Protein AF-A0A529VWP0-F1 (afdb_monomer_lite)

Radius of gyration: 15.22 Å; chains: 1; bounding box: 39×29×40 Å

Sequence (152 aa):
NIESTYGVPPGVLLAIWGMETGFGASMGNQNTVSAIVTLAYDCRRPDYFRPHAIAALKLVDSGALSASSVGAMHGEIGHTQFLPGNVMKFGVGSRNLRDRNTALASTANYLKAHGWHAGASYEANMGAIAGWNSASVYQQAIARIGEAIDAD

Structure (mmCIF, N/CA/C/O backbone):
data_AF-A0A529VWP0-F1
#
_entry.id   AF-A0A529VWP0-F1
#
loop_
_atom_site.group_PDB
_atom_site.id
_atom_site.type_symbol
_atom_site.label_atom_id
_atom_site.label_alt_id
_atom_site.label_comp_id
_atom_site.label_asym_id
_atom_site.label_entity_id
_atom_site.label_seq_id
_atom_site.pdbx_PDB_ins_code
_atom_site.Cartn_x
_atom_site.Cartn_y
_atom_site.Cartn_z
_atom_site.occupancy
_atom_site.B_iso_or_equiv
_atom_site.auth_seq_id
_atom_site.auth_comp_id
_atom_site.auth_asym_id
_atom_site.auth_atom_id
_atom_site.pdbx_PDB_model_num
ATOM 1 N N . ASN A 1 1 ? -15.616 7.278 0.408 1.00 84.44 1 ASN A N 1
ATOM 2 C CA . ASN A 1 1 ? -16.015 6.744 1.724 1.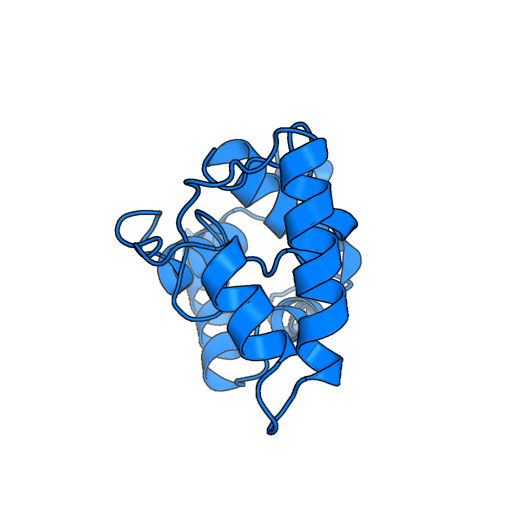00 84.44 1 ASN A CA 1
ATOM 3 C C . ASN A 1 1 ? -15.379 5.354 1.889 1.00 84.44 1 ASN A C 1
ATOM 5 O O . ASN A 1 1 ? -15.989 4.366 1.501 1.00 84.44 1 ASN A O 1
ATOM 9 N N . ILE A 1 2 ? -14.106 5.289 2.318 1.00 97.00 2 ILE A N 1
ATOM 10 C CA . ILE A 1 2 ? -13.29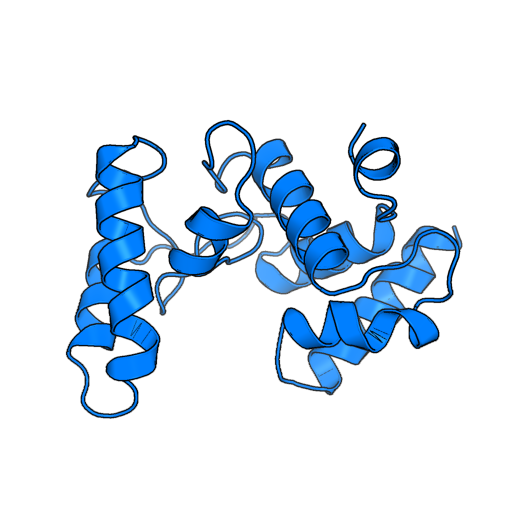5 4.045 2.344 1.00 97.00 2 ILE A CA 1
ATOM 11 C C . ILE A 1 2 ? -13.817 3.085 3.414 1.00 97.00 2 ILE A C 1
ATOM 13 O O . ILE A 1 2 ? -14.122 1.935 3.105 1.00 97.00 2 ILE A O 1
ATOM 17 N N . GLU A 1 3 ? -13.994 3.577 4.637 1.00 97.06 3 GLU A N 1
ATOM 18 C CA . GLU A 1 3 ? -14.476 2.785 5.768 1.00 97.06 3 GLU A CA 1
ATOM 19 C C . GLU A 1 3 ? -15.814 2.108 5.465 1.00 97.06 3 GLU A C 1
ATOM 21 O O . GLU A 1 3 ? -15.913 0.892 5.575 1.00 97.06 3 GLU A O 1
ATOM 26 N N . SER A 1 4 ? -16.803 2.841 4.939 1.00 96.88 4 SER A N 1
ATOM 27 C CA . SER A 1 4 ? -18.093 2.234 4.560 1.00 96.88 4 SER A CA 1
ATOM 28 C C . SER A 1 4 ? -17.979 1.099 3.529 1.00 96.88 4 SER A C 1
ATOM 30 O O . SER A 1 4 ? -18.817 0.205 3.498 1.00 96.88 4 SER A O 1
ATOM 32 N N . THR A 1 5 ? -16.950 1.118 2.676 1.00 97.50 5 THR A N 1
ATOM 33 C CA . THR A 1 5 ? -16.770 0.128 1.600 1.00 97.50 5 THR A CA 1
ATOM 34 C C . THR A 1 5 ? -16.050 -1.122 2.107 1.00 97.50 5 THR A C 1
ATOM 36 O O . THR A 1 5 ? -16.387 -2.257 1.745 1.00 97.50 5 THR A O 1
ATOM 39 N N . TYR A 1 6 ? -15.029 -0.926 2.941 1.00 98.31 6 TYR A N 1
ATOM 40 C CA . TYR A 1 6 ? -14.124 -1.998 3.348 1.00 98.31 6 TYR A CA 1
ATOM 41 C C . TYR A 1 6 ? -14.329 -2.467 4.790 1.00 98.31 6 TYR A C 1
ATOM 43 O O . TYR A 1 6 ? -13.872 -3.555 5.123 1.00 98.31 6 TYR A O 1
ATOM 51 N N . GLY A 1 7 ? -15.036 -1.699 5.618 1.00 98.12 7 GLY A N 1
ATOM 52 C CA . GLY A 1 7 ? -15.173 -1.949 7.053 1.00 98.12 7 GLY A CA 1
ATOM 53 C C . GLY A 1 7 ? -13.875 -1.726 7.834 1.00 98.12 7 GLY A C 1
ATOM 54 O O . GLY A 1 7 ? -13.738 -2.231 8.946 1.00 98.12 7 GLY A O 1
ATOM 55 N N . VAL A 1 8 ? -12.911 -1.028 7.226 1.00 98.56 8 VAL A N 1
ATOM 56 C CA . VAL A 1 8 ? -11.593 -0.735 7.795 1.00 98.56 8 VAL A CA 1
ATOM 57 C C . VAL A 1 8 ? -11.595 0.716 8.290 1.00 98.56 8 VAL A C 1
ATOM 59 O O . VAL A 1 8 ? -11.788 1.608 7.455 1.00 98.56 8 VAL A O 1
ATOM 62 N N . PRO A 1 9 ? -11.403 0.955 9.599 1.00 98.00 9 PRO A N 1
ATOM 63 C CA . PRO A 1 9 ? -11.434 2.290 10.185 1.00 98.00 9 PRO A CA 1
ATOM 64 C C . PRO A 1 9 ? -10.206 3.117 9.765 1.00 98.00 9 PRO A C 1
ATOM 66 O O . PRO A 1 9 ? -9.213 2.564 9.269 1.00 98.00 9 PRO A O 1
ATOM 69 N N . PRO A 1 10 ? -10.252 4.452 9.911 1.00 97.75 10 PRO A N 1
ATOM 70 C CA . PRO A 1 10 ? -9.157 5.322 9.497 1.00 97.75 10 PR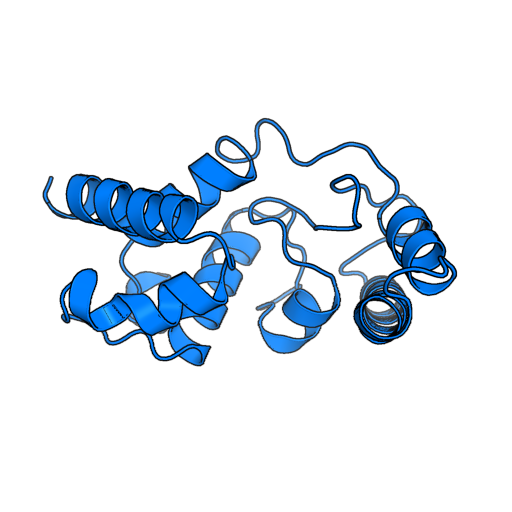O A CA 1
ATOM 71 C C . PRO A 1 10 ? -7.859 5.080 10.278 1.00 97.75 10 PRO A C 1
ATOM 73 O O . PRO A 1 10 ? -6.791 5.179 9.670 1.00 97.75 10 PRO A O 1
ATOM 76 N N . GLY A 1 11 ? -7.917 4.728 11.565 1.00 98.38 11 GLY A N 1
ATOM 77 C CA . GLY A 1 11 ? -6.752 4.576 12.437 1.00 98.38 11 GLY A CA 1
ATOM 78 C C . GLY A 1 11 ? -5.709 3.613 11.886 1.00 98.38 11 GLY A C 1
ATOM 79 O O . GLY A 1 11 ? -4.558 4.003 11.691 1.00 98.38 11 GLY A O 1
ATOM 80 N N . VAL A 1 12 ? -6.095 2.382 11.536 1.00 98.56 12 VAL A N 1
ATOM 81 C CA . VAL A 1 12 ? -5.161 1.380 10.983 1.00 98.56 12 VAL A CA 1
ATOM 82 C C . VAL A 1 12 ? -4.564 1.821 9.642 1.00 98.56 12 VAL A C 1
ATOM 84 O O . VAL A 1 12 ? -3.388 1.574 9.368 1.00 98.56 12 VAL A O 1
ATOM 87 N N . LEU A 1 13 ? -5.344 2.519 8.809 1.00 98.69 13 LEU A N 1
ATOM 88 C CA . LEU A 1 13 ? -4.872 3.036 7.523 1.00 98.69 13 LEU A CA 1
ATOM 89 C C . LEU A 1 13 ? -3.857 4.166 7.716 1.00 98.69 13 LEU A C 1
ATOM 91 O O . LEU A 1 13 ? -2.848 4.204 7.012 1.00 98.69 13 LEU A O 1
ATOM 95 N N . LEU A 1 14 ? -4.105 5.067 8.669 1.00 98.56 14 LEU A N 1
ATOM 96 C CA . LEU A 1 14 ? -3.197 6.155 9.030 1.00 98.56 14 LEU A CA 1
ATOM 97 C C . LEU A 1 14 ? -1.924 5.628 9.694 1.00 98.56 14 LEU A C 1
ATOM 99 O O . LEU A 1 14 ? -0.842 6.115 9.371 1.00 98.56 14 LEU A O 1
ATOM 103 N N . ALA A 1 15 ? -2.029 4.609 10.549 1.00 98.69 15 ALA A N 1
ATOM 104 C CA . ALA A 1 15 ? -0.885 3.948 11.166 1.00 98.69 15 ALA A CA 1
ATOM 105 C C . ALA A 1 15 ? 0.049 3.353 10.103 1.00 98.69 15 ALA A C 1
ATOM 107 O O . ALA A 1 15 ? 1.231 3.693 10.063 1.00 98.69 15 ALA A O 1
ATOM 108 N N . ILE A 1 16 ? -0.493 2.546 9.183 1.00 98.75 16 ILE A N 1
ATOM 109 C CA . ILE A 1 16 ? 0.263 1.987 8.054 1.00 98.75 16 ILE A CA 1
ATOM 110 C C . ILE A 1 16 ? 0.871 3.108 7.208 1.00 98.75 16 ILE A C 1
ATOM 112 O O . ILE A 1 16 ? 2.066 3.113 6.936 1.00 98.75 16 ILE A O 1
ATOM 116 N N . TRP A 1 17 ? 0.072 4.092 6.802 1.00 98.75 17 TRP A N 1
ATOM 117 C CA . TRP A 1 17 ? 0.544 5.149 5.911 1.00 98.75 17 TRP A CA 1
ATOM 118 C C . TRP A 1 17 ? 1.650 6.014 6.542 1.00 98.75 17 TRP A C 1
ATOM 120 O O . TRP A 1 17 ? 2.628 6.374 5.876 1.00 98.75 17 TRP A O 1
ATOM 130 N N . GLY A 1 18 ? 1.527 6.315 7.834 1.00 98.69 18 GLY A N 1
ATOM 131 C CA . GLY A 1 18 ? 2.540 7.018 8.611 1.00 98.69 18 GLY A CA 1
ATOM 132 C C . GLY A 1 18 ? 3.827 6.209 8.745 1.00 98.69 18 GLY A C 1
ATOM 133 O O . GLY A 1 18 ? 4.904 6.732 8.465 1.00 98.69 18 GLY A O 1
ATOM 134 N N . MET A 1 19 ? 3.723 4.931 9.111 1.00 98.44 19 MET A N 1
ATOM 135 C CA . MET A 1 19 ? 4.885 4.061 9.310 1.00 98.44 19 MET A CA 1
ATOM 136 C C . MET A 1 19 ? 5.611 3.702 8.010 1.00 98.44 19 MET A C 1
ATOM 138 O O . MET A 1 19 ? 6.827 3.534 8.031 1.00 98.44 19 MET A O 1
ATOM 142 N N . GLU A 1 20 ? 4.898 3.588 6.890 1.00 98.31 20 GLU A N 1
ATOM 143 C CA . GLU A 1 20 ? 5.500 3.243 5.599 1.00 98.31 20 GLU A CA 1
ATOM 144 C C . GLU A 1 20 ? 6.238 4.421 4.959 1.00 98.31 20 GLU A C 1
ATOM 146 O O . GLU A 1 20 ? 7.318 4.251 4.399 1.00 98.31 20 GLU A O 1
ATOM 151 N N . THR A 1 21 ? 5.657 5.625 4.996 1.00 98.50 21 THR A N 1
ATOM 152 C CA . THR A 1 21 ? 6.171 6.742 4.180 1.00 98.50 21 THR A CA 1
ATOM 153 C C . THR A 1 21 ? 6.147 8.103 4.861 1.00 98.50 21 THR A C 1
ATOM 155 O O . THR A 1 21 ? 6.417 9.113 4.205 1.00 98.50 21 THR A O 1
ATOM 158 N N . GLY A 1 22 ? 5.787 8.185 6.145 1.00 98.19 22 GLY A N 1
ATOM 159 C CA . GLY A 1 22 ? 5.539 9.468 6.802 1.00 98.19 22 GLY A CA 1
ATOM 160 C C . GLY A 1 22 ? 4.444 10.249 6.077 1.00 98.19 22 GLY A C 1
ATOM 161 O O . GLY A 1 22 ? 4.636 11.410 5.724 1.00 98.19 22 GLY A O 1
ATOM 162 N N . PHE A 1 23 ? 3.332 9.580 5.760 1.00 98.25 23 PHE A N 1
ATOM 163 C CA . PHE A 1 23 ? 2.208 10.156 5.013 1.00 98.25 23 PHE A CA 1
ATOM 164 C C . PHE A 1 23 ? 2.572 10.616 3.588 1.00 98.25 23 PHE A C 1
ATOM 166 O O . PHE A 1 23 ? 1.990 11.549 3.035 1.00 98.25 23 PHE A O 1
ATOM 173 N N . GLY A 1 24 ? 3.525 9.933 2.952 1.00 97.94 24 GLY A N 1
ATOM 174 C CA . GLY A 1 24 ? 4.033 10.253 1.617 1.00 97.94 24 GLY A CA 1
ATOM 175 C C . GLY A 1 24 ? 5.221 11.215 1.588 1.00 97.94 24 GLY A C 1
ATOM 176 O O . GLY A 1 24 ? 5.682 11.536 0.494 1.00 97.94 24 GLY A O 1
ATOM 177 N N . ALA A 1 25 ? 5.739 11.648 2.741 1.00 97.75 25 ALA A N 1
ATOM 178 C CA . ALA A 1 25 ? 6.944 12.476 2.817 1.00 97.75 25 ALA A CA 1
ATOM 179 C C . ALA A 1 25 ? 8.183 11.769 2.236 1.00 97.75 25 ALA A C 1
ATOM 181 O O . ALA A 1 25 ? 9.033 12.416 1.626 1.00 97.75 25 ALA A O 1
ATOM 182 N N . SER A 1 26 ? 8.271 10.443 2.378 1.00 97.19 26 SER A N 1
ATOM 183 C CA . SER A 1 26 ? 9.327 9.620 1.787 1.00 97.19 26 SER A CA 1
ATOM 184 C C . SER A 1 26 ? 8.738 8.365 1.147 1.00 97.19 26 SER A C 1
ATOM 186 O O . SER A 1 26 ? 8.345 7.434 1.837 1.00 97.19 26 SER A O 1
ATOM 188 N N . MET A 1 27 ? 8.675 8.336 -0.188 1.00 97.38 27 MET A N 1
ATOM 189 C CA . MET A 1 27 ? 8.191 7.179 -0.969 1.00 97.38 27 MET A CA 1
ATOM 190 C C . MET A 1 27 ? 9.311 6.470 -1.747 1.00 97.38 27 MET A C 1
ATOM 192 O O . MET A 1 27 ? 9.040 5.614 -2.588 1.00 97.38 27 MET A O 1
ATOM 196 N N . GLY A 1 28 ? 10.562 6.860 -1.491 1.00 96.75 28 GLY A N 1
ATOM 197 C CA . GLY A 1 28 ? 11.735 6.408 -2.228 1.00 96.75 28 GLY A CA 1
ATOM 198 C C . GLY A 1 28 ? 11.952 7.122 -3.568 1.00 96.75 28 GLY A C 1
ATOM 199 O O . GLY A 1 28 ? 11.103 7.857 -4.078 1.00 96.75 28 GLY A O 1
ATOM 200 N N . ASN A 1 29 ? 13.149 6.927 -4.115 1.00 97.31 29 ASN A N 1
ATOM 201 C CA . ASN A 1 29 ? 13.647 7.544 -5.346 1.00 97.31 29 ASN A CA 1
ATOM 202 C C . ASN A 1 29 ? 14.304 6.524 -6.296 1.00 97.31 29 ASN A C 1
ATOM 204 O O . ASN A 1 29 ? 14.914 6.913 -7.291 1.00 97.31 29 ASN A O 1
ATOM 208 N N . GLN A 1 30 ? 14.182 5.229 -6.003 1.00 98.19 30 GLN A N 1
ATOM 209 C CA . GLN A 1 30 ? 14.769 4.162 -6.801 1.00 98.19 30 GLN A CA 1
ATOM 210 C C . GLN A 1 30 ? 13.839 3.817 -7.966 1.00 98.19 30 GLN A C 1
ATOM 212 O O . GLN A 1 30 ? 12.630 3.712 -7.780 1.00 98.19 30 GLN A O 1
ATOM 217 N N . ASN A 1 31 ? 14.379 3.597 -9.167 1.00 98.44 31 ASN A N 1
ATOM 218 C CA . ASN A 1 31 ? 13.567 3.140 -10.297 1.00 98.44 31 ASN A CA 1
ATOM 219 C C . ASN A 1 31 ? 12.926 1.773 -9.981 1.00 98.44 31 ASN A C 1
ATOM 221 O O . ASN A 1 31 ? 13.641 0.788 -9.785 1.00 98.44 31 ASN A O 1
ATOM 225 N N . THR A 1 32 ? 11.590 1.717 -9.947 1.00 98.12 32 THR A N 1
ATOM 226 C CA . THR A 1 32 ? 10.828 0.556 -9.456 1.00 98.12 32 THR A CA 1
ATOM 227 C C . THR A 1 32 ? 11.060 -0.693 -10.304 1.00 98.12 32 THR A C 1
ATOM 229 O O . THR A 1 32 ? 11.302 -1.771 -9.762 1.00 98.12 32 THR A O 1
ATOM 232 N N . VAL A 1 33 ? 11.002 -0.558 -11.635 1.00 98.12 33 VAL A N 1
ATOM 233 C CA . VAL A 1 33 ? 11.164 -1.694 -12.559 1.00 98.12 33 VAL A CA 1
ATOM 234 C C . VAL A 1 33 ? 12.594 -2.229 -12.488 1.00 98.12 33 VAL A C 1
ATOM 236 O O . VAL A 1 33 ? 12.798 -3.435 -12.379 1.00 98.12 33 VAL A O 1
ATOM 239 N N . SER A 1 34 ? 13.587 -1.340 -12.476 1.00 98.19 34 SER A N 1
ATOM 240 C CA . SER A 1 34 ? 14.995 -1.724 -12.349 1.00 98.19 34 SER A CA 1
ATOM 241 C C . SER A 1 34 ? 15.281 -2.442 -11.025 1.00 98.19 34 SER A C 1
ATOM 243 O O . SER A 1 34 ? 15.891 -3.513 -11.028 1.00 98.19 34 SER A O 1
ATOM 245 N N . ALA A 1 35 ? 14.784 -1.917 -9.898 1.00 98.00 35 ALA A N 1
ATOM 246 C CA . ALA A 1 35 ? 14.969 -2.530 -8.582 1.00 98.00 35 ALA A CA 1
ATOM 247 C C . ALA A 1 35 ? 14.387 -3.947 -8.521 1.00 98.00 35 ALA A C 1
ATOM 249 O O . ALA A 1 35 ? 15.080 -4.892 -8.139 1.00 98.00 35 ALA A O 1
ATOM 250 N N . ILE A 1 36 ? 13.133 -4.120 -8.950 1.00 97.88 36 ILE A N 1
ATOM 251 C CA . ILE A 1 36 ? 12.455 -5.414 -8.843 1.00 97.88 36 ILE A CA 1
ATOM 252 C C . ILE A 1 36 ? 13.057 -6.461 -9.791 1.00 97.88 36 ILE A C 1
ATOM 254 O O . ILE A 1 36 ? 13.181 -7.625 -9.416 1.00 97.88 36 ILE A O 1
ATOM 258 N N . VAL A 1 37 ? 13.477 -6.061 -10.999 1.00 97.31 37 VAL A N 1
ATOM 259 C CA . VAL A 1 37 ? 14.143 -6.959 -11.958 1.00 97.31 37 VAL A CA 1
ATOM 260 C C . VAL A 1 37 ? 15.523 -7.362 -11.444 1.00 97.31 37 VAL A C 1
ATOM 262 O O . VAL A 1 37 ? 15.884 -8.533 -11.539 1.00 97.31 37 VAL A O 1
ATOM 265 N N . THR A 1 38 ? 16.256 -6.434 -10.821 1.00 97.81 38 THR A N 1
ATOM 266 C CA . THR A 1 38 ? 17.533 -6.739 -10.159 1.00 97.81 38 THR A CA 1
ATOM 267 C C . THR A 1 38 ? 17.344 -7.803 -9.075 1.00 97.81 38 THR A C 1
ATOM 269 O O . THR A 1 38 ? 18.077 -8.787 -9.044 1.00 97.81 38 THR A O 1
ATOM 272 N N . LEU A 1 39 ? 16.316 -7.673 -8.231 1.00 97.38 39 LEU A N 1
ATOM 273 C CA . LEU A 1 39 ? 16.022 -8.647 -7.172 1.00 97.38 39 LEU A CA 1
ATOM 274 C C . LEU A 1 39 ? 15.482 -9.985 -7.692 1.00 97.38 39 LEU A C 1
ATOM 276 O O . LEU A 1 39 ? 15.703 -11.018 -7.065 1.00 97.38 39 LEU A O 1
ATOM 280 N N . ALA A 1 40 ? 14.796 -9.990 -8.835 1.00 97.62 40 ALA A N 1
ATOM 281 C CA . ALA A 1 40 ? 14.365 -11.217 -9.505 1.00 97.62 40 ALA A CA 1
ATOM 282 C C . ALA A 1 40 ? 15.533 -11.991 -10.148 1.00 97.62 40 ALA A C 1
ATOM 284 O O . ALA A 1 40 ? 15.407 -13.196 -10.388 1.00 97.62 40 ALA A O 1
ATOM 285 N N . TYR A 1 41 ? 16.645 -11.304 -10.428 1.00 96.62 41 TYR A N 1
ATOM 286 C CA . TYR A 1 41 ? 17.892 -11.887 -10.925 1.00 96.62 41 TYR A CA 1
ATOM 287 C C . TYR A 1 41 ? 18.869 -12.277 -9.797 1.00 96.62 41 TYR A C 1
ATOM 289 O O . TYR A 1 41 ? 19.651 -13.211 -9.962 1.00 96.62 41 TYR A O 1
ATOM 297 N N . ASP A 1 42 ? 18.816 -11.596 -8.648 1.00 94.06 42 ASP A N 1
ATOM 298 C CA . ASP A 1 42 ? 19.639 -11.878 -7.463 1.00 94.06 42 ASP A CA 1
ATOM 299 C C . ASP A 1 42 ? 19.481 -13.327 -6.959 1.00 94.06 42 ASP A C 1
ATOM 301 O O . ASP A 1 42 ? 18.404 -13.919 -7.014 1.00 94.06 42 ASP A O 1
ATOM 305 N N . CYS A 1 43 ? 20.558 -13.912 -6.427 1.00 92.94 43 CYS A N 1
ATOM 306 C CA . CYS A 1 43 ? 20.597 -15.325 -6.044 1.00 92.94 43 CYS A CA 1
ATOM 307 C C . CYS A 1 43 ? 19.880 -15.665 -4.727 1.00 92.94 43 CYS A C 1
ATOM 309 O O . CYS A 1 43 ? 19.608 -16.837 -4.476 1.00 92.94 43 CYS A O 1
ATOM 311 N N . ARG A 1 44 ? 19.573 -14.683 -3.869 1.00 95.19 44 ARG A N 1
ATOM 312 C CA . ARG A 1 44 ? 19.091 -14.947 -2.502 1.00 95.19 44 ARG A CA 1
ATOM 313 C C . ARG A 1 44 ? 17.614 -15.319 -2.451 1.00 95.19 44 ARG A C 1
ATOM 315 O O . ARG A 1 44 ? 17.240 -16.203 -1.688 1.00 95.19 44 ARG A O 1
ATOM 322 N N . ARG A 1 45 ? 16.760 -14.596 -3.189 1.00 94.94 45 ARG A N 1
ATOM 323 C CA . ARG A 1 45 ? 15.288 -14.769 -3.175 1.00 94.94 45 ARG A CA 1
ATOM 324 C C . ARG A 1 45 ? 14.626 -14.551 -4.551 1.00 94.94 45 ARG A C 1
ATOM 326 O O . ARG A 1 45 ? 13.582 -13.896 -4.613 1.00 94.94 45 ARG A O 1
ATOM 333 N N . PRO A 1 46 ? 15.176 -15.076 -5.658 1.00 96.19 46 PRO A N 1
ATOM 334 C CA . PRO A 1 46 ? 14.661 -14.762 -6.990 1.00 96.19 46 PRO A CA 1
ATOM 335 C C . PRO A 1 46 ? 13.212 -15.228 -7.183 1.00 96.19 46 PRO A C 1
ATOM 337 O O . PRO A 1 46 ? 12.407 -14.509 -7.770 1.00 96.19 46 PRO A O 1
ATOM 340 N N . ASP A 1 47 ? 12.840 -16.391 -6.639 1.00 97.44 47 ASP A N 1
ATOM 341 C CA . ASP A 1 47 ? 11.485 -16.947 -6.771 1.00 97.44 47 ASP A CA 1
ATOM 342 C C . ASP A 1 47 ? 10.415 -16.069 -6.119 1.00 97.44 47 ASP A C 1
ATOM 344 O O . ASP A 1 47 ? 9.296 -15.981 -6.625 1.00 97.44 47 ASP A O 1
ATOM 348 N N . TYR A 1 48 ? 10.771 -15.367 -5.040 1.00 96.81 48 TYR A N 1
ATOM 349 C CA . TYR A 1 48 ? 9.883 -14.400 -4.407 1.00 96.81 48 TYR A CA 1
ATOM 350 C C . TYR A 1 48 ? 9.656 -13.187 -5.317 1.00 96.81 48 TYR A C 1
ATOM 352 O O . TYR A 1 48 ? 8.519 -12.766 -5.499 1.00 96.81 48 TYR A O 1
ATOM 360 N N . PHE A 1 49 ? 10.711 -12.649 -5.940 1.00 98.19 49 PHE A N 1
ATOM 361 C CA . PHE A 1 49 ? 10.638 -11.394 -6.698 1.00 98.19 49 PHE A CA 1
ATOM 362 C C . PHE A 1 49 ? 10.217 -11.539 -8.166 1.00 98.19 49 PHE A C 1
ATOM 364 O O . PHE A 1 49 ? 9.632 -10.604 -8.711 1.00 98.19 49 PHE A O 1
ATOM 371 N N . ARG A 1 50 ? 10.422 -12.691 -8.815 1.00 98.25 50 ARG A N 1
ATOM 372 C CA . ARG A 1 50 ? 9.974 -12.945 -10.202 1.00 98.25 50 ARG A CA 1
ATOM 373 C C . ARG A 1 50 ? 8.498 -12.612 -10.468 1.00 98.25 50 ARG A C 1
ATOM 375 O O . ARG A 1 50 ? 8.239 -11.896 -11.439 1.00 98.25 50 ARG A O 1
ATOM 382 N N . PRO A 1 51 ? 7.517 -13.043 -9.648 1.00 98.38 51 PRO A N 1
ATOM 383 C CA . PRO A 1 51 ? 6.125 -12.650 -9.869 1.00 98.38 51 PRO A CA 1
ATOM 384 C C . PRO A 1 51 ? 5.910 -11.135 -9.726 1.00 98.38 51 PRO A C 1
ATOM 386 O O . PRO A 1 51 ? 5.095 -10.569 -10.454 1.00 98.38 51 PRO A O 1
ATOM 389 N N . HIS A 1 52 ? 6.660 -10.456 -8.851 1.00 98.50 52 HIS A N 1
ATOM 390 C CA . HIS A 1 52 ? 6.602 -8.998 -8.725 1.00 98.50 52 HIS A CA 1
ATOM 391 C C . HIS A 1 52 ? 7.250 -8.285 -9.920 1.00 98.50 52 HIS A C 1
ATOM 393 O O . HIS A 1 52 ? 6.726 -7.266 -10.356 1.00 98.50 52 HIS A O 1
ATOM 399 N N . ALA A 1 53 ? 8.316 -8.832 -10.507 1.00 98.31 53 ALA A N 1
ATOM 400 C CA . ALA A 1 53 ? 8.908 -8.288 -11.727 1.00 98.31 53 ALA A CA 1
ATOM 401 C C . ALA A 1 53 ? 7.933 -8.359 -12.912 1.00 98.31 53 ALA A C 1
ATOM 403 O O . ALA A 1 53 ? 7.705 -7.356 -13.586 1.00 98.31 53 ALA A O 1
ATOM 404 N N . ILE A 1 54 ? 7.268 -9.503 -13.105 1.00 98.62 54 ILE A N 1
ATOM 405 C CA . ILE A 1 54 ? 6.218 -9.645 -14.127 1.00 98.62 54 ILE A CA 1
ATOM 406 C C . ILE A 1 54 ? 5.060 -8.678 -13.849 1.00 98.62 54 ILE A C 1
ATOM 408 O O . ILE A 1 54 ? 4.551 -8.034 -14.765 1.00 98.62 54 ILE A O 1
ATOM 412 N N . ALA A 1 55 ? 4.636 -8.557 -12.588 1.00 98.69 55 ALA A N 1
ATOM 413 C CA . ALA A 1 55 ? 3.584 -7.624 -12.206 1.00 98.69 55 ALA A CA 1
ATOM 414 C C . ALA A 1 55 ? 3.974 -6.162 -12.475 1.00 98.69 55 ALA A C 1
ATOM 416 O O . ALA A 1 55 ? 3.135 -5.408 -12.952 1.00 98.69 55 ALA A O 1
ATOM 417 N N . ALA A 1 56 ? 5.228 -5.764 -12.241 1.00 98.56 56 ALA A N 1
ATOM 418 C CA . ALA A 1 56 ? 5.699 -4.410 -12.526 1.00 98.56 56 ALA A CA 1
ATOM 419 C C . ALA A 1 56 ? 5.600 -4.071 -14.018 1.00 98.56 56 ALA A C 1
ATOM 421 O O . ALA A 1 56 ? 5.104 -3.002 -14.359 1.00 98.56 56 ALA A O 1
ATOM 422 N N . LEU A 1 57 ? 5.992 -4.996 -14.901 1.00 98.44 57 LEU A N 1
ATOM 423 C CA . LEU A 1 57 ? 5.853 -4.816 -16.350 1.00 98.44 57 LEU A CA 1
ATOM 424 C C . LEU A 1 57 ? 4.380 -4.681 -16.761 1.00 98.44 57 LEU A C 1
ATOM 426 O O . LEU A 1 57 ? 4.022 -3.744 -17.463 1.00 98.44 57 LEU A O 1
ATOM 430 N N . LYS A 1 58 ? 3.497 -5.533 -16.227 1.00 98.56 58 LYS A N 1
ATOM 431 C CA . LYS A 1 58 ? 2.047 -5.423 -16.471 1.00 98.56 58 LYS A CA 1
ATOM 432 C C . LYS A 1 58 ? 1.458 -4.102 -15.974 1.00 98.56 58 LYS A C 1
ATOM 434 O O . LYS A 1 58 ? 0.536 -3.569 -16.586 1.00 98.56 58 LYS A O 1
ATOM 439 N N . LEU A 1 59 ? 1.958 -3.573 -14.857 1.00 98.56 59 LEU A N 1
ATOM 440 C CA . LEU A 1 59 ? 1.530 -2.270 -14.352 1.00 98.56 59 LEU A CA 1
ATOM 441 C C . LEU A 1 59 ? 1.977 -1.136 -15.280 1.00 98.56 59 LEU A C 1
ATOM 443 O O . LEU A 1 59 ? 1.204 -0.196 -15.459 1.00 98.56 59 LEU A O 1
ATOM 447 N N . VAL A 1 60 ? 3.156 -1.246 -15.904 1.00 98.38 60 VAL A N 1
ATOM 448 C CA . VAL A 1 60 ? 3.590 -0.323 -16.965 1.00 98.38 60 VAL A CA 1
ATOM 449 C C . VAL A 1 60 ? 2.660 -0.412 -18.174 1.00 98.38 60 VAL A C 1
ATOM 451 O O . VAL A 1 60 ? 2.155 0.619 -18.610 1.00 98.38 60 VAL A O 1
ATOM 454 N N . ASP A 1 61 ? 2.347 -1.620 -18.651 1.00 98.06 61 ASP A N 1
ATOM 455 C CA . ASP A 1 61 ? 1.427 -1.818 -19.783 1.00 98.06 61 ASP A CA 1
ATOM 456 C C . ASP A 1 61 ? 0.037 -1.217 -19.514 1.00 98.06 61 ASP A C 1
ATOM 458 O O . ASP A 1 61 ? -0.592 -0.648 -20.402 1.00 98.06 61 ASP A O 1
ATOM 462 N N . SER A 1 62 ? -0.444 -1.314 -18.270 1.00 97.25 62 SER A N 1
ATOM 463 C CA . SER A 1 62 ? -1.738 -0.749 -17.859 1.00 97.25 62 SER A CA 1
ATOM 464 C C . SER A 1 62 ? -1.728 0.767 -17.613 1.00 97.25 62 SER A C 1
ATOM 466 O O . SER A 1 62 ? -2.783 1.343 -17.358 1.00 97.25 62 SER A O 1
ATOM 468 N N . GLY A 1 63 ? -0.557 1.412 -17.634 1.00 97.31 63 GLY A N 1
ATOM 469 C CA . GLY A 1 63 ? -0.389 2.836 -17.328 1.00 97.31 63 GLY A CA 1
ATOM 470 C C . GLY A 1 63 ? -0.414 3.198 -15.836 1.00 97.31 63 GLY A C 1
ATOM 471 O O . GLY A 1 63 ? -0.313 4.375 -15.496 1.00 97.31 63 GLY A O 1
ATOM 472 N N . ALA A 1 64 ? -0.522 2.218 -14.932 1.00 97.56 64 ALA A N 1
ATOM 473 C CA . ALA A 1 64 ? -0.427 2.438 -13.485 1.00 97.56 64 ALA A CA 1
ATOM 474 C C . ALA A 1 64 ? 1.006 2.785 -13.034 1.00 97.56 64 ALA A C 1
ATOM 476 O O . ALA A 1 64 ? 1.195 3.463 -12.024 1.00 97.56 64 ALA A O 1
ATOM 477 N N . LEU A 1 65 ? 2.006 2.325 -13.792 1.00 98.06 65 LEU A N 1
ATOM 478 C CA . LEU A 1 65 ? 3.406 2.733 -13.700 1.00 98.06 65 LEU A CA 1
ATOM 479 C C . LEU A 1 65 ? 3.905 3.219 -15.067 1.00 98.06 65 LEU A C 1
ATOM 481 O O . LEU A 1 65 ? 3.298 2.978 -16.104 1.00 98.06 65 LEU A O 1
ATOM 485 N N . SER A 1 66 ? 5.066 3.859 -15.059 1.00 97.69 66 SER A N 1
ATOM 486 C CA . SER A 1 66 ? 5.862 4.188 -16.242 1.00 97.69 66 SER A CA 1
ATOM 487 C C . SER A 1 66 ? 7.284 3.644 -16.088 1.00 97.69 66 SER A C 1
ATOM 489 O O . SER A 1 66 ? 7.729 3.354 -14.975 1.00 97.69 66 SER A O 1
ATOM 491 N N . ALA A 1 67 ? 8.045 3.580 -17.183 1.00 96.06 67 ALA A N 1
ATOM 492 C CA . ALA A 1 67 ? 9.460 3.189 -17.140 1.00 96.06 67 ALA A CA 1
ATOM 493 C C . ALA A 1 67 ? 10.320 4.096 -16.230 1.00 96.06 67 ALA A C 1
ATOM 495 O O . ALA A 1 67 ? 11.360 3.668 -15.734 1.00 96.06 67 ALA A O 1
ATOM 496 N N . SER A 1 68 ? 9.878 5.335 -15.987 1.00 97.56 68 SER A N 1
ATOM 497 C CA . SER A 1 68 ? 10.532 6.309 -15.106 1.00 97.56 68 SER A CA 1
ATOM 498 C C . SER A 1 68 ? 9.961 6.341 -13.685 1.00 97.56 68 SER A C 1
ATOM 500 O O . SER A 1 68 ? 10.368 7.185 -12.889 1.00 97.56 68 SER A O 1
ATOM 502 N N . SER A 1 69 ? 8.994 5.479 -13.358 1.00 97.94 69 SER A N 1
ATOM 503 C CA . SER A 1 69 ? 8.388 5.456 -12.028 1.00 97.94 69 SER A CA 1
ATOM 504 C C . SER A 1 69 ? 9.399 5.049 -10.959 1.00 97.94 69 SER A C 1
ATOM 506 O O . SER A 1 69 ? 10.231 4.160 -11.165 1.00 97.94 69 SER A O 1
ATOM 508 N N . VAL A 1 70 ? 9.305 5.719 -9.811 1.00 98.12 70 VAL A N 1
ATOM 509 C CA . VAL A 1 70 ? 10.186 5.508 -8.662 1.00 98.12 70 VAL A CA 1
ATOM 510 C C . VAL A 1 70 ? 9.413 5.039 -7.435 1.00 98.12 70 VAL A C 1
ATOM 512 O O . VAL A 1 70 ? 8.242 5.393 -7.248 1.00 98.12 70 VAL A O 1
ATOM 515 N N . GLY A 1 71 ? 10.107 4.280 -6.594 1.00 97.12 71 GLY A N 1
ATOM 516 C CA . GLY A 1 71 ? 9.636 3.729 -5.332 1.00 97.12 71 GLY A CA 1
ATOM 517 C C . GLY A 1 71 ? 10.801 3.481 -4.375 1.00 97.12 71 GLY A C 1
ATOM 518 O O . GLY A 1 71 ? 11.876 4.074 -4.526 1.00 97.12 71 GLY A O 1
ATOM 519 N N . ALA A 1 72 ? 10.600 2.606 -3.394 1.00 97.38 72 ALA A N 1
ATOM 520 C CA . ALA A 1 72 ? 11.656 2.249 -2.454 1.00 97.38 72 ALA A CA 1
ATOM 521 C C . ALA A 1 72 ? 12.607 1.177 -2.997 1.00 97.38 72 ALA A C 1
ATOM 523 O O . ALA A 1 72 ? 12.484 0.686 -4.123 1.00 97.38 72 ALA A O 1
ATOM 524 N N . MET A 1 73 ? 13.612 0.869 -2.177 1.00 95.25 73 MET A N 1
ATOM 525 C CA . MET A 1 73 ? 14.797 0.101 -2.548 1.00 95.25 73 MET A CA 1
ATOM 526 C C . MET A 1 73 ? 14.478 -1.283 -3.127 1.00 95.25 73 MET A C 1
ATOM 528 O O . MET A 1 73 ? 15.218 -1.746 -3.993 1.00 95.25 73 MET A O 1
ATOM 532 N N . HIS A 1 74 ? 13.392 -1.938 -2.697 1.00 95.38 74 HIS A N 1
ATOM 533 C CA . HIS A 1 74 ? 13.024 -3.269 -3.185 1.00 95.38 74 HIS A CA 1
ATOM 534 C C . HIS A 1 74 ? 11.846 -3.260 -4.166 1.00 95.38 74 HIS A C 1
ATOM 536 O O . HIS A 1 74 ? 11.287 -4.312 -4.478 1.00 95.38 74 HIS A O 1
ATOM 542 N N . GLY A 1 75 ? 11.509 -2.091 -4.714 1.00 96.62 75 GLY A N 1
ATOM 543 C CA . GLY A 1 75 ? 10.451 -1.935 -5.707 1.00 96.62 75 GLY A CA 1
ATOM 544 C C . GLY A 1 75 ? 9.059 -1.744 -5.108 1.00 96.62 75 GLY A C 1
ATOM 545 O O . GLY A 1 75 ? 8.074 -1.895 -5.827 1.00 96.62 75 GLY A O 1
ATOM 546 N N . GLU A 1 76 ? 8.955 -1.413 -3.824 1.00 98.25 76 GLU A N 1
ATOM 547 C CA . GLU A 1 76 ? 7.716 -0.987 -3.183 1.00 98.25 76 GLU A CA 1
ATOM 548 C C . GLU A 1 76 ? 7.214 0.347 -3.761 1.00 98.25 76 GLU A C 1
ATOM 550 O O . GLU A 1 76 ? 7.997 1.246 -4.080 1.00 98.25 76 GLU A O 1
ATOM 555 N N . ILE A 1 77 ? 5.896 0.483 -3.918 1.00 98.38 77 ILE A N 1
ATOM 556 C CA . ILE A 1 77 ? 5.279 1.556 -4.701 1.00 98.38 77 ILE A CA 1
ATOM 557 C C . ILE A 1 77 ? 4.425 2.465 -3.817 1.00 98.38 77 ILE A C 1
ATOM 559 O O . ILE A 1 77 ? 3.476 2.022 -3.168 1.00 98.38 77 ILE A O 1
ATOM 563 N N . GLY A 1 78 ? 4.688 3.769 -3.920 1.00 98.06 78 GLY A N 1
ATOM 564 C CA . GLY A 1 78 ? 3.754 4.819 -3.522 1.00 98.06 78 GLY A CA 1
ATOM 565 C C . GLY A 1 78 ? 3.537 4.942 -2.016 1.00 98.06 78 GLY A C 1
ATOM 566 O O . GLY A 1 78 ? 4.399 4.589 -1.214 1.00 98.06 78 GLY A O 1
ATOM 567 N N . HIS A 1 79 ? 2.378 5.479 -1.639 1.00 98.62 79 HIS A N 1
ATOM 568 C CA . HIS A 1 79 ? 2.090 5.899 -0.264 1.00 98.62 79 HIS A CA 1
ATOM 569 C C . HIS A 1 79 ? 2.132 4.764 0.764 1.00 98.62 79 HIS A C 1
ATOM 571 O O . HIS A 1 79 ? 2.458 5.012 1.920 1.00 98.62 79 HIS A O 1
ATOM 577 N N . THR A 1 80 ? 1.808 3.537 0.365 1.00 98.06 80 THR A N 1
ATOM 578 C CA . THR A 1 80 ? 1.722 2.389 1.277 1.00 98.06 80 THR A CA 1
ATOM 579 C C . THR A 1 80 ? 2.628 1.234 0.862 1.00 98.06 80 THR A C 1
ATOM 581 O O . THR A 1 80 ? 2.411 0.103 1.267 1.00 98.06 80 THR A O 1
ATOM 584 N N . GLN A 1 81 ? 3.653 1.510 0.050 1.00 98.44 81 GLN A N 1
ATOM 585 C CA . GLN A 1 81 ? 4.787 0.602 -0.165 1.00 98.44 81 GLN A CA 1
ATOM 586 C C . GLN A 1 81 ? 4.399 -0.826 -0.607 1.00 98.44 81 GLN A C 1
ATOM 588 O O . GLN A 1 81 ? 5.052 -1.816 -0.283 1.00 98.44 81 GLN A O 1
ATOM 593 N N . PHE A 1 82 ? 3.356 -0.961 -1.429 1.00 98.62 82 PHE A N 1
ATOM 594 C CA . PHE A 1 82 ? 3.033 -2.254 -2.028 1.00 98.62 82 PHE A CA 1
ATOM 595 C C . PHE A 1 82 ? 4.106 -2.700 -3.005 1.00 98.62 82 PHE A C 1
ATOM 597 O O . PHE A 1 82 ? 4.467 -1.971 -3.929 1.00 98.62 82 PHE A O 1
ATOM 604 N N . LEU A 1 83 ? 4.504 -3.966 -2.900 1.00 98.50 83 LEU A N 1
ATOM 605 C CA . LEU A 1 83 ? 5.174 -4.634 -4.005 1.00 98.50 83 LEU A CA 1
ATOM 606 C C . LEU A 1 83 ? 4.218 -4.772 -5.212 1.00 98.50 83 LEU A C 1
ATOM 608 O O . LEU A 1 83 ? 3.015 -4.981 -5.024 1.00 98.50 83 LEU A O 1
ATOM 612 N N . PRO A 1 84 ? 4.725 -4.775 -6.460 1.00 98.50 84 PRO A N 1
ATOM 613 C CA . PRO A 1 84 ? 3.909 -4.761 -7.683 1.00 98.50 84 PRO A CA 1
ATOM 614 C C . PRO A 1 84 ? 2.810 -5.837 -7.747 1.00 98.50 84 PRO A C 1
ATOM 616 O O . PRO A 1 84 ? 1.667 -5.570 -8.110 1.00 98.50 84 PRO A O 1
ATOM 619 N N . GLY A 1 85 ? 3.127 -7.069 -7.343 1.00 98.50 85 GLY A N 1
ATOM 620 C CA . GLY A 1 85 ? 2.152 -8.160 -7.241 1.00 98.50 85 GLY A CA 1
ATOM 621 C C . GLY A 1 85 ? 0.959 -7.865 -6.319 1.00 98.50 85 GLY A C 1
ATOM 622 O O . GLY A 1 85 ? -0.159 -8.262 -6.643 1.00 98.50 85 GLY A O 1
ATOM 623 N N . ASN A 1 86 ? 1.155 -7.128 -5.221 1.00 98.50 86 ASN A N 1
ATOM 624 C CA . ASN A 1 86 ? 0.058 -6.703 -4.345 1.00 98.50 86 ASN A CA 1
ATOM 625 C C . ASN A 1 86 ? -0.786 -5.613 -5.005 1.00 98.50 86 ASN A C 1
ATOM 627 O O . ASN A 1 86 ? -2.007 -5.646 -4.889 1.00 98.50 86 ASN A O 1
ATOM 631 N N . VAL A 1 87 ? -0.175 -4.716 -5.783 1.00 98.56 87 VAL A N 1
ATOM 632 C CA . VAL A 1 87 ? -0.919 -3.743 -6.601 1.00 98.56 87 VAL A CA 1
ATOM 633 C C . VAL A 1 87 ? -1.828 -4.456 -7.605 1.00 98.56 87 VAL A C 1
ATOM 635 O O . VAL A 1 87 ? -2.985 -4.084 -7.766 1.00 98.56 87 VAL A O 1
ATOM 638 N N . MET A 1 88 ? -1.350 -5.528 -8.241 1.00 98.38 88 MET A N 1
ATOM 639 C CA . MET A 1 88 ? -2.169 -6.311 -9.174 1.00 98.38 88 MET A CA 1
ATOM 640 C C . MET A 1 88 ? -3.353 -7.012 -8.496 1.00 98.38 88 MET A C 1
ATOM 642 O O . MET A 1 88 ? -4.414 -7.123 -9.108 1.00 98.38 88 MET A O 1
ATOM 646 N N . LYS A 1 89 ? -3.176 -7.493 -7.259 1.00 98.38 89 LYS A N 1
ATOM 647 C CA . LYS A 1 89 ? -4.202 -8.241 -6.513 1.00 98.38 89 LYS A CA 1
ATOM 648 C C . LYS A 1 89 ? -5.211 -7.342 -5.799 1.00 98.38 89 LYS A C 1
ATOM 650 O O . LYS A 1 89 ? -6.397 -7.648 -5.793 1.00 98.38 89 LYS A O 1
ATOM 655 N N . PHE A 1 90 ? -4.737 -6.259 -5.192 1.00 98.69 90 PHE A N 1
ATOM 656 C CA . PHE A 1 90 ? -5.512 -5.457 -4.242 1.00 98.69 90 PHE A CA 1
ATOM 657 C C . PHE A 1 90 ? -5.652 -3.992 -4.658 1.00 98.69 90 PHE A C 1
ATOM 659 O O . PHE A 1 90 ? -6.458 -3.274 -4.068 1.00 98.69 90 PHE A O 1
ATOM 666 N N . GLY A 1 91 ? -4.902 -3.552 -5.672 1.00 98.38 91 GLY A N 1
ATOM 667 C CA . GLY A 1 91 ? -4.992 -2.203 -6.213 1.00 98.38 91 GLY A CA 1
ATOM 668 C C . GLY A 1 91 ? -6.379 -1.917 -6.781 1.00 98.38 91 GLY A C 1
ATOM 669 O O . GLY A 1 91 ? -6.889 -2.672 -7.615 1.00 98.38 91 GLY A O 1
ATOM 670 N N . VAL A 1 92 ? -6.971 -0.807 -6.348 1.00 97.88 92 VAL A N 1
ATOM 671 C CA . VAL A 1 92 ? -8.310 -0.371 -6.769 1.00 97.88 92 VAL A CA 1
ATOM 672 C C . VAL A 1 92 ? -8.232 0.705 -7.853 1.00 97.88 92 VAL A C 1
ATOM 674 O O . VAL A 1 92 ? -7.216 1.385 -7.992 1.00 97.88 92 VAL A O 1
ATOM 677 N N . GLY A 1 93 ? -9.313 0.886 -8.618 1.00 95.81 93 GLY A N 1
ATOM 678 C CA . GLY A 1 93 ? -9.412 1.951 -9.622 1.00 95.81 93 GLY A CA 1
ATOM 679 C C . GLY A 1 93 ? -8.254 1.931 -10.627 1.00 95.81 93 GLY A C 1
ATOM 680 O O . GLY A 1 93 ? -8.010 0.916 -11.274 1.00 95.81 93 GLY A O 1
ATOM 681 N N . SER A 1 94 ? -7.530 3.051 -10.734 1.00 95.12 94 SER A N 1
ATOM 682 C CA . SER A 1 94 ? -6.383 3.208 -11.642 1.00 95.12 94 SER A CA 1
ATOM 683 C C . SER A 1 94 ? -5.130 2.440 -11.213 1.00 95.12 94 SER A C 1
ATOM 685 O O . SER A 1 94 ? -4.180 2.364 -11.986 1.00 95.12 94 SER A O 1
ATOM 687 N N . ARG A 1 95 ? -5.092 1.907 -9.981 1.00 98.12 95 ARG A N 1
ATOM 688 C CA . ARG A 1 95 ? -3.920 1.257 -9.364 1.00 98.12 95 ARG A CA 1
ATOM 689 C C . ARG A 1 95 ? -2.681 2.149 -9.222 1.00 98.12 95 ARG A C 1
ATOM 691 O O . ARG A 1 95 ? -1.616 1.660 -8.849 1.00 98.12 95 ARG A O 1
ATOM 698 N N . ASN A 1 96 ? -2.807 3.454 -9.457 1.00 97.62 96 ASN A N 1
ATOM 699 C CA . ASN A 1 96 ? -1.733 4.409 -9.221 1.00 97.62 96 ASN A CA 1
ATOM 700 C C . ASN A 1 96 ? -1.592 4.680 -7.715 1.00 97.62 96 ASN A C 1
ATOM 702 O O . ASN A 1 96 ? -2.261 5.552 -7.169 1.00 97.62 96 ASN A O 1
ATOM 706 N N . LEU A 1 97 ? -0.695 3.965 -7.033 1.00 98.25 97 LEU A N 1
ATOM 707 C CA . LEU A 1 97 ? -0.495 4.127 -5.584 1.00 98.25 97 LEU A CA 1
ATOM 708 C C . LEU A 1 97 ? 0.275 5.398 -5.187 1.00 98.25 97 LEU A C 1
ATOM 710 O O . LEU A 1 97 ? 0.521 5.623 -4.001 1.00 98.25 97 LEU A O 1
ATOM 714 N N . ARG A 1 98 ? 0.662 6.241 -6.154 1.00 97.00 98 ARG A N 1
ATOM 715 C CA . ARG A 1 98 ? 1.106 7.615 -5.874 1.00 97.00 98 ARG A CA 1
ATOM 716 C C . ARG A 1 98 ? -0.070 8.572 -5.686 1.00 97.00 98 ARG A C 1
ATOM 718 O O . ARG A 1 98 ? 0.133 9.669 -5.185 1.00 97.00 98 ARG A O 1
ATOM 725 N N . ASP A 1 99 ? -1.280 8.174 -6.079 1.00 97.88 99 ASP A N 1
ATOM 726 C CA . ASP A 1 99 ? -2.498 8.848 -5.650 1.00 97.88 99 ASP A CA 1
ATOM 727 C C . ASP A 1 99 ? -2.884 8.360 -4.249 1.00 97.88 99 ASP A C 1
ATOM 729 O O . ASP A 1 99 ? -3.075 7.163 -4.012 1.00 97.88 99 ASP A O 1
ATOM 733 N N . ARG A 1 100 ? -3.019 9.301 -3.312 1.00 97.88 100 ARG A N 1
ATOM 734 C CA . ARG A 1 100 ? -3.317 9.016 -1.904 1.00 97.88 100 ARG A CA 1
ATOM 735 C C . ARG A 1 100 ? -4.605 8.219 -1.728 1.00 97.88 100 ARG A C 1
ATOM 737 O O . ARG A 1 100 ? -4.633 7.262 -0.959 1.00 97.88 100 ARG A O 1
ATOM 744 N N . ASN A 1 101 ? -5.674 8.613 -2.416 1.00 97.81 101 ASN A N 1
ATOM 745 C CA . ASN A 1 101 ? -6.981 7.982 -2.236 1.00 97.81 101 ASN A CA 1
ATOM 746 C C . ASN A 1 101 ? -6.959 6.536 -2.739 1.00 97.81 101 ASN A C 1
ATOM 748 O O . ASN A 1 101 ? -7.451 5.634 -2.060 1.00 97.81 101 ASN A O 1
ATOM 752 N N . THR A 1 102 ? -6.337 6.314 -3.895 1.00 98.44 102 THR A N 1
ATOM 753 C CA . THR A 1 102 ? -6.128 4.989 -4.477 1.00 98.44 102 THR A CA 1
ATOM 754 C C . THR A 1 102 ? -5.275 4.120 -3.561 1.00 98.44 102 THR A C 1
ATOM 756 O O . THR A 1 102 ? -5.625 2.962 -3.334 1.00 98.44 102 THR A O 1
ATOM 759 N N . ALA A 1 103 ? -4.203 4.664 -2.982 1.00 98.62 103 ALA A N 1
ATOM 760 C CA . ALA A 1 103 ? -3.347 3.931 -2.056 1.00 98.62 103 ALA A CA 1
ATOM 761 C C . ALA A 1 103 ? -4.090 3.495 -0.790 1.00 98.62 103 ALA A C 1
ATOM 763 O O . ALA A 1 103 ? -4.116 2.306 -0.485 1.00 98.62 103 ALA A O 1
ATOM 764 N N . LEU A 1 104 ? -4.765 4.419 -0.100 1.00 98.75 104 LEU A N 1
ATOM 765 C CA . LEU A 1 104 ? -5.497 4.106 1.133 1.00 98.75 104 LEU A CA 1
ATOM 766 C C . LEU A 1 104 ? -6.652 3.128 0.889 1.00 98.75 104 LEU A C 1
ATOM 768 O O . LEU A 1 104 ? -6.862 2.208 1.676 1.00 98.75 104 LEU A O 1
ATOM 772 N N . ALA A 1 105 ? -7.369 3.271 -0.227 1.00 98.75 105 ALA A N 1
ATOM 773 C CA . ALA A 1 105 ? -8.425 2.333 -0.587 1.00 98.75 105 ALA A CA 1
ATOM 774 C C . ALA A 1 105 ? -7.870 0.944 -0.958 1.00 98.75 105 ALA A C 1
ATOM 776 O O . ALA A 1 105 ? -8.481 -0.066 -0.615 1.00 98.75 105 ALA A O 1
ATOM 777 N N . SER A 1 106 ? -6.700 0.876 -1.600 1.00 98.81 106 SER A N 1
ATOM 778 C CA . SER A 1 106 ? -6.016 -0.393 -1.898 1.00 98.81 106 SER A CA 1
ATOM 779 C C . SER A 1 106 ? -5.501 -1.077 -0.628 1.00 98.81 106 SER A C 1
ATOM 781 O O . SER A 1 106 ? -5.620 -2.294 -0.499 1.00 98.81 106 SER A O 1
ATOM 783 N N . THR A 1 107 ? -4.997 -0.307 0.339 1.00 98.88 107 THR A N 1
ATOM 784 C CA . THR A 1 107 ? -4.618 -0.796 1.674 1.00 98.88 107 THR A CA 1
ATOM 785 C C . THR A 1 107 ? -5.827 -1.345 2.432 1.00 98.88 107 THR A C 1
ATOM 787 O O . THR A 1 107 ? -5.761 -2.440 2.984 1.00 98.88 107 THR A O 1
ATOM 790 N N . ALA A 1 108 ? -6.965 -0.648 2.404 1.00 98.88 108 ALA A N 1
ATOM 791 C CA . ALA A 1 108 ? -8.198 -1.136 3.020 1.00 98.88 108 ALA A CA 1
ATOM 792 C C . ALA A 1 108 ? -8.704 -2.430 2.355 1.00 98.88 108 ALA A C 1
ATOM 794 O O . ALA A 1 108 ? -9.091 -3.377 3.040 1.00 98.88 108 ALA A O 1
ATOM 795 N N . ASN A 1 109 ? -8.642 -2.505 1.022 1.00 98.81 109 ASN A N 1
ATOM 796 C CA . ASN A 1 109 ? -8.976 -3.717 0.275 1.00 98.81 109 ASN A CA 1
ATOM 797 C C . ASN A 1 109 ? -8.057 -4.892 0.646 1.00 98.81 109 ASN A C 1
ATOM 799 O O . ASN A 1 109 ? -8.524 -6.015 0.825 1.00 98.81 109 ASN A O 1
ATOM 803 N N . TYR A 1 110 ? -6.761 -4.626 0.811 1.00 98.81 110 TYR A N 1
ATOM 804 C CA . TYR A 1 110 ? -5.795 -5.612 1.280 1.00 98.81 110 TYR A CA 1
ATOM 805 C C . TYR A 1 110 ? -6.152 -6.134 2.671 1.00 98.81 110 TYR A C 1
ATOM 807 O O . TYR A 1 110 ? -6.269 -7.345 2.833 1.00 98.81 110 TYR A O 1
ATOM 815 N N . LEU A 1 111 ? -6.386 -5.259 3.652 1.00 98.81 111 LEU A N 1
ATOM 816 C CA . LEU A 1 111 ? -6.730 -5.678 5.016 1.00 98.81 111 LEU A CA 1
ATOM 817 C C . LEU A 1 111 ? -8.018 -6.509 5.038 1.00 98.81 111 LEU A C 1
ATOM 819 O O . LEU A 1 111 ? -8.047 -7.585 5.634 1.00 98.81 111 LEU A O 1
ATOM 823 N N . LYS A 1 112 ? -9.054 -6.079 4.307 1.00 98.62 112 LYS A N 1
ATOM 824 C CA . LYS A 1 112 ? -10.298 -6.846 4.142 1.00 98.62 112 LYS A CA 1
ATOM 825 C C . LYS A 1 112 ? -10.043 -8.235 3.557 1.00 98.62 112 LYS A C 1
ATOM 827 O O . LYS A 1 112 ? -10.562 -9.221 4.072 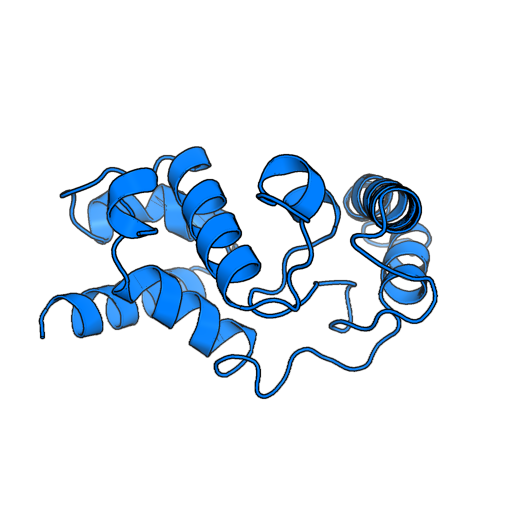1.00 98.62 112 LYS A O 1
ATOM 832 N N . ALA A 1 113 ? -9.223 -8.330 2.511 1.00 98.44 113 ALA A N 1
ATOM 833 C CA . ALA A 1 113 ? -8.865 -9.607 1.899 1.00 98.44 113 ALA A CA 1
ATOM 834 C C . ALA A 1 113 ? -8.026 -10.512 2.822 1.00 98.44 113 ALA A C 1
ATOM 836 O O . ALA A 1 113 ? -8.042 -11.727 2.647 1.00 98.44 113 ALA A O 1
ATOM 837 N N . HIS A 1 114 ? -7.336 -9.939 3.812 1.00 98.38 114 HIS A N 1
ATOM 838 C CA . HIS A 1 114 ? -6.575 -10.665 4.836 1.00 98.38 114 HIS A CA 1
ATOM 839 C C . HIS A 1 114 ? -7.384 -10.913 6.118 1.00 98.38 114 HIS A C 1
ATOM 841 O O . HIS A 1 114 ? -6.816 -11.237 7.157 1.00 98.38 114 HIS A O 1
ATOM 847 N N . GLY A 1 115 ? -8.713 -10.811 6.042 1.00 98.12 115 GLY A N 1
ATOM 848 C CA . GLY A 1 115 ? -9.604 -11.209 7.128 1.00 98.12 115 GLY A CA 1
ATOM 849 C C . GLY A 1 115 ? -9.924 -10.101 8.122 1.00 98.12 115 GLY A C 1
ATOM 850 O O . GLY A 1 115 ? -10.373 -10.414 9.217 1.00 98.12 115 GLY A O 1
ATOM 851 N N . TRP A 1 116 ? -9.735 -8.825 7.769 1.00 98.62 116 TRP A N 1
ATOM 852 C CA . TRP A 1 116 ? -10.217 -7.738 8.619 1.00 98.62 116 TRP A CA 1
ATOM 853 C C . TRP A 1 116 ? -11.733 -7.854 8.845 1.00 98.62 116 TRP A C 1
ATOM 855 O O . TRP A 1 116 ? -12.522 -7.987 7.902 1.00 98.62 116 TRP A O 1
ATOM 865 N N . HIS A 1 117 ? -12.145 -7.784 10.104 1.00 98.12 117 HIS A N 1
ATOM 866 C CA . HIS A 1 117 ? -13.518 -7.878 10.568 1.00 98.12 117 HIS A CA 1
ATOM 867 C C . HIS A 1 117 ? -13.951 -6.542 11.169 1.00 98.12 117 HIS A C 1
ATOM 869 O O . HIS A 1 117 ? -13.437 -6.096 12.196 1.00 98.12 117 HIS A O 1
ATOM 875 N N . ALA A 1 118 ? -14.911 -5.901 10.502 1.00 97.75 118 ALA A N 1
ATOM 876 C CA . ALA A 1 118 ? -15.456 -4.616 10.920 1.00 97.75 118 ALA A CA 1
ATOM 877 C C . ALA A 1 118 ? -16.098 -4.713 12.313 1.00 97.75 118 ALA A C 1
ATOM 879 O O . ALA A 1 118 ? -16.825 -5.664 12.599 1.00 97.75 118 ALA A O 1
ATOM 880 N N . GLY A 1 119 ? -15.836 -3.720 13.166 1.00 95.88 119 GLY A N 1
ATOM 881 C CA . GLY A 1 119 ? -16.354 -3.662 14.537 1.00 95.88 119 GLY A CA 1
ATOM 882 C C . GLY A 1 119 ? -15.676 -4.611 15.534 1.00 95.88 119 GLY A C 1
ATOM 883 O O . GLY A 1 119 ? -15.983 -4.543 16.721 1.00 95.88 119 GLY A O 1
ATOM 884 N N . ALA A 1 120 ? -14.759 -5.477 15.091 1.00 97.38 120 ALA A N 1
ATOM 885 C CA . ALA A 1 120 ? -13.926 -6.267 15.991 1.00 97.38 120 ALA A CA 1
ATOM 886 C C . ALA A 1 120 ? -12.743 -5.436 16.518 1.00 97.38 120 ALA A C 1
ATOM 888 O O . ALA A 1 120 ? -12.329 -4.458 15.893 1.00 97.38 120 ALA A O 1
ATOM 889 N N . SER A 1 121 ? -12.179 -5.843 17.659 1.00 97.75 121 SER A N 1
ATOM 890 C CA . SER A 1 121 ? -11.000 -5.186 18.230 1.00 97.75 121 SER A CA 1
ATOM 891 C C . SER A 1 121 ? -9.768 -5.331 17.331 1.00 97.75 121 SER A C 1
ATOM 893 O O . SER A 1 121 ? -9.678 -6.240 16.500 1.00 97.75 121 SER A O 1
ATOM 895 N N . TYR A 1 122 ? -8.776 -4.463 17.536 1.00 97.94 122 TYR A N 1
ATOM 896 C CA . TYR A 1 122 ? -7.476 -4.575 16.873 1.00 97.94 122 TYR A CA 1
ATOM 897 C C . TYR A 1 122 ? -6.790 -5.916 17.166 1.00 97.94 122 TYR A C 1
ATOM 899 O O . TYR A 1 122 ? -6.259 -6.534 16.247 1.00 97.94 122 TYR A O 1
ATOM 907 N N . GLU A 1 123 ? -6.895 -6.414 18.404 1.00 97.19 123 GLU A N 1
ATOM 908 C CA . GLU A 1 123 ? -6.386 -7.736 18.795 1.00 97.19 123 GLU A CA 1
ATOM 909 C C . GLU A 1 123 ? -7.020 -8.865 17.964 1.00 97.19 123 GLU A C 1
ATOM 911 O O . GLU A 1 123 ? -6.321 -9.726 17.431 1.00 97.19 123 GLU A O 1
ATOM 916 N N . ALA A 1 124 ? -8.343 -8.830 17.768 1.00 98.00 124 ALA A N 1
ATOM 917 C CA . ALA A 1 124 ? -9.040 -9.810 16.934 1.00 98.00 124 ALA A CA 1
ATOM 918 C C . ALA A 1 124 ? -8.656 -9.703 15.444 1.00 98.00 124 ALA A C 1
ATOM 920 O O . ALA A 1 124 ? -8.727 -10.690 14.712 1.00 98.00 124 ALA A O 1
ATOM 921 N N . ASN A 1 125 ? -8.212 -8.524 15.001 1.00 98.44 125 ASN A N 1
ATOM 922 C CA . ASN A 1 125 ? -7.781 -8.240 13.634 1.00 98.44 125 ASN A CA 1
ATOM 923 C C . ASN A 1 125 ? -6.266 -8.400 13.403 1.00 98.44 125 ASN A C 1
ATOM 925 O O . ASN A 1 125 ? -5.780 -8.123 12.300 1.00 98.44 125 ASN A O 1
ATOM 929 N N . MET A 1 126 ? -5.506 -8.900 14.385 1.00 98.00 126 MET A N 1
ATOM 930 C CA . MET A 1 126 ? -4.052 -9.063 14.258 1.00 98.00 126 MET A CA 1
ATOM 931 C C . MET A 1 126 ? -3.640 -9.958 13.088 1.00 98.00 126 MET A C 1
ATOM 933 O O . MET A 1 126 ? -2.588 -9.726 12.499 1.00 98.00 126 MET A O 1
ATOM 937 N N . GLY A 1 127 ? -4.467 -10.929 12.686 1.00 97.94 127 GLY A N 1
ATOM 938 C CA . GLY A 1 127 ? -4.212 -11.747 11.494 1.00 97.94 127 GLY A CA 1
ATOM 939 C C . GLY A 1 127 ? -4.150 -10.926 10.199 1.00 97.94 127 GLY A C 1
ATOM 940 O O . GLY A 1 127 ? -3.253 -11.132 9.381 1.00 97.94 127 GLY A O 1
ATOM 941 N N . ALA A 1 128 ? -5.041 -9.941 10.045 1.00 98.19 128 ALA A N 1
ATOM 942 C CA . ALA A 1 128 ? -5.049 -9.053 8.885 1.00 98.19 128 ALA A CA 1
ATOM 943 C C . ALA A 1 128 ? -3.829 -8.120 8.878 1.00 98.19 128 ALA A C 1
ATOM 945 O O . ALA A 1 128 ? -3.195 -7.930 7.839 1.00 98.19 128 ALA A O 1
ATOM 946 N N . ILE A 1 129 ? -3.462 -7.590 10.050 1.00 98.38 129 ILE A N 1
ATOM 947 C CA . ILE A 1 129 ? -2.275 -6.739 10.233 1.00 98.38 129 ILE A CA 1
ATOM 948 C C . ILE A 1 129 ? -0.989 -7.540 9.984 1.00 98.38 129 ILE A C 1
ATOM 950 O O . ILE A 1 129 ? -0.067 -7.046 9.337 1.00 98.38 129 ILE A O 1
ATOM 954 N N . ALA A 1 130 ? -0.930 -8.793 10.437 1.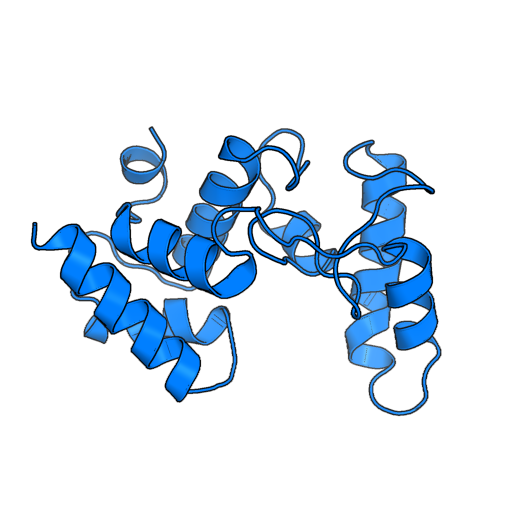00 97.50 130 ALA A N 1
ATOM 955 C CA . ALA A 1 130 ? 0.217 -9.675 10.238 1.00 97.50 130 ALA A CA 1
ATOM 956 C C . ALA A 1 130 ? 0.478 -10.011 8.765 1.00 97.50 130 ALA A C 1
ATOM 958 O O . ALA A 1 130 ? 1.620 -10.295 8.403 1.00 97.50 130 ALA A O 1
ATOM 959 N N . GLY A 1 131 ? -0.546 -9.925 7.907 1.00 96.38 131 GLY A N 1
ATOM 960 C CA . GLY A 1 131 ? -0.366 -10.003 6.459 1.00 96.38 131 GLY A CA 1
ATOM 961 C C . GLY A 1 131 ? 0.541 -8.892 5.924 1.00 96.38 131 GLY A C 1
ATOM 962 O O . GLY A 1 131 ? 1.382 -9.150 5.064 1.00 96.38 131 GLY A O 1
ATOM 963 N N . TRP A 1 132 ? 0.416 -7.677 6.469 1.00 97.75 132 TRP A N 1
ATOM 964 C CA . TRP A 1 132 ? 1.086 -6.478 5.962 1.00 97.75 132 TRP A CA 1
ATOM 965 C C . TRP A 1 132 ? 2.614 -6.541 6.068 1.00 97.75 132 TRP A C 1
ATOM 967 O O . TRP A 1 132 ? 3.327 -6.289 5.098 1.00 97.75 132 TRP A O 1
ATOM 977 N N . ASN A 1 133 ? 3.122 -6.885 7.252 1.00 96.81 133 ASN A N 1
ATOM 978 C CA . ASN A 1 133 ? 4.549 -6.957 7.543 1.00 96.81 133 ASN A CA 1
ATOM 979 C C . ASN A 1 133 ? 4.816 -8.120 8.499 1.00 96.81 133 ASN A C 1
ATOM 981 O O . ASN A 1 133 ? 4.096 -8.292 9.478 1.00 96.81 133 ASN A O 1
ATOM 985 N N . SER A 1 134 ? 5.867 -8.903 8.252 1.00 94.75 134 SER A N 1
ATOM 986 C CA . SER A 1 134 ? 6.185 -10.097 9.044 1.00 94.75 134 SER A CA 1
ATOM 987 C C . SER A 1 134 ? 6.790 -9.807 10.423 1.00 94.75 134 SER A C 1
ATOM 989 O O . SER A 1 134 ? 6.932 -10.726 11.227 1.00 94.75 134 SER A O 1
ATOM 991 N N . ALA A 1 135 ? 7.207 -8.570 10.705 1.00 97.94 135 ALA A N 1
ATOM 992 C CA . ALA A 1 135 ? 7.806 -8.208 11.984 1.00 97.94 135 ALA A CA 1
ATOM 993 C C . ALA A 1 135 ? 6.728 -7.965 13.050 1.00 97.94 135 ALA A C 1
ATOM 995 O O . ALA A 1 135 ? 5.951 -7.015 12.952 1.00 97.94 135 ALA A O 1
ATOM 996 N N . SER A 1 136 ? 6.732 -8.764 14.119 1.00 97.56 136 SER A N 1
ATOM 997 C CA . SER A 1 136 ? 5.754 -8.655 15.214 1.00 97.56 136 SER A CA 1
ATOM 998 C C . SER A 1 136 ? 5.722 -7.268 15.860 1.00 97.56 136 SER A C 1
ATOM 1000 O O . SER A 1 136 ? 4.651 -6.747 16.154 1.00 97.56 136 SER A O 1
ATOM 1002 N N . VAL A 1 137 ? 6.880 -6.623 16.019 1.00 98.06 137 VAL A N 1
ATOM 1003 C CA . VAL A 1 137 ? 6.969 -5.251 16.548 1.00 98.06 137 VAL A CA 1
ATOM 1004 C C . VAL A 1 137 ? 6.301 -4.223 15.631 1.00 98.06 137 VAL A C 1
ATOM 1006 O O . VAL A 1 137 ? 5.689 -3.280 16.122 1.00 98.06 137 VAL A O 1
ATOM 1009 N N . TYR A 1 138 ? 6.362 -4.421 14.310 1.00 98.25 138 TYR A N 1
ATOM 1010 C CA . TYR A 1 138 ? 5.706 -3.548 13.334 1.00 98.25 138 TYR A CA 1
ATOM 1011 C C . TYR A 1 138 ? 4.186 -3.738 13.377 1.00 98.25 138 TYR A C 1
ATOM 1013 O O . TYR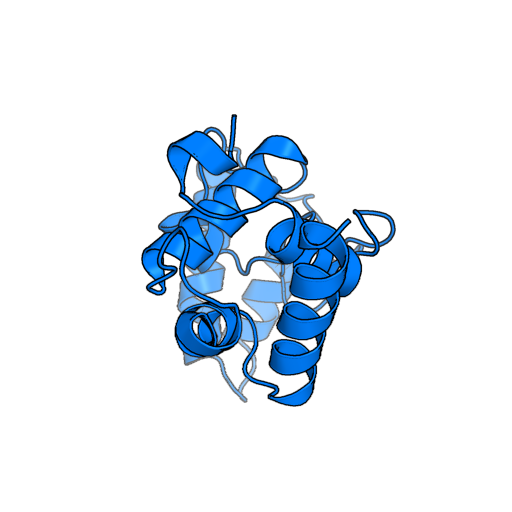 A 1 138 ? 3.436 -2.769 13.410 1.00 98.25 138 TYR A O 1
ATOM 1021 N N . GLN A 1 139 ? 3.736 -4.992 13.470 1.00 98.44 139 GLN A N 1
ATOM 1022 C CA . GLN A 1 139 ? 2.320 -5.341 13.611 1.00 98.44 139 GLN A CA 1
ATOM 1023 C C . GLN A 1 139 ? 1.714 -4.735 14.885 1.00 98.44 139 GLN A C 1
ATOM 1025 O O . GLN A 1 139 ? 0.666 -4.096 14.835 1.00 98.44 139 GLN A O 1
ATOM 1030 N N . GLN A 1 140 ? 2.398 -4.884 16.025 1.00 98.38 140 GLN A N 1
ATOM 1031 C CA . GLN A 1 140 ? 1.962 -4.313 17.302 1.00 98.38 140 GLN A CA 1
ATOM 1032 C C . GLN A 1 140 ? 1.938 -2.783 17.269 1.00 98.38 140 GLN A C 1
ATOM 1034 O O . GLN A 1 140 ? 1.034 -2.178 17.841 1.00 98.38 140 GLN A O 1
ATOM 1039 N N . ALA A 1 141 ? 2.910 -2.152 16.605 1.00 98.62 141 ALA A N 1
ATOM 1040 C CA . ALA A 1 141 ? 2.931 -0.703 16.441 1.00 98.62 141 ALA A CA 1
ATOM 1041 C C . ALA A 1 141 ? 1.739 -0.213 15.606 1.00 98.62 141 ALA A C 1
ATOM 1043 O O . ALA A 1 141 ? 1.051 0.702 16.052 1.00 98.62 141 ALA A O 1
ATOM 1044 N N . ILE A 1 142 ? 1.434 -0.858 14.470 1.00 98.62 142 ILE A N 1
ATOM 1045 C CA . ILE A 1 142 ? 0.228 -0.550 13.682 1.00 98.62 142 ILE A CA 1
ATOM 1046 C C . ILE A 1 142 ? -1.018 -0.641 14.559 1.00 98.62 142 ILE A C 1
ATOM 1048 O O . ILE A 1 142 ? -1.827 0.282 14.560 1.00 98.62 142 ILE A O 1
ATOM 1052 N N . ALA A 1 143 ? -1.167 -1.744 15.299 1.00 98.44 143 ALA A N 1
ATOM 1053 C CA . ALA A 1 143 ? -2.365 -1.991 16.087 1.00 98.44 143 ALA A CA 1
ATOM 1054 C C . ALA A 1 143 ? -2.557 -0.930 17.179 1.00 98.44 143 ALA A C 1
ATOM 1056 O O . ALA A 1 143 ? -3.629 -0.346 17.281 1.00 98.44 143 ALA A O 1
ATOM 1057 N N . ARG A 1 144 ? -1.496 -0.612 17.931 1.00 98.44 144 ARG A N 1
ATOM 1058 C CA . ARG A 1 144 ? -1.540 0.387 19.010 1.00 98.44 144 ARG A CA 1
ATOM 1059 C C . ARG A 1 144 ? -1.765 1.806 18.501 1.00 98.44 144 ARG A C 1
ATOM 1061 O O . ARG A 1 144 ? -2.511 2.554 19.118 1.00 98.44 144 ARG A O 1
ATOM 1068 N N . ILE A 1 145 ? -1.108 2.190 17.404 1.00 98.50 145 ILE A N 1
ATOM 1069 C CA . ILE A 1 145 ? -1.292 3.519 16.805 1.00 98.50 145 ILE A CA 1
ATOM 1070 C C . ILE A 1 145 ? -2.712 3.636 16.250 1.00 98.50 145 ILE A C 1
ATOM 1072 O O . ILE A 1 145 ? -3.369 4.643 16.485 1.00 98.50 145 ILE A O 1
ATOM 1076 N N . GLY A 1 146 ? -3.187 2.613 15.536 1.00 98.38 146 GLY A N 1
ATOM 1077 C CA . GLY A 1 146 ? -4.533 2.605 14.977 1.00 98.38 146 GLY A CA 1
ATOM 1078 C C . GLY A 1 146 ? -5.609 2.676 16.057 1.00 98.38 146 GLY A C 1
ATOM 1079 O O . GLY A 1 146 ? -6.498 3.513 15.962 1.00 98.38 146 GLY A O 1
ATOM 1080 N N . GLU A 1 147 ? -5.482 1.866 17.110 1.00 98.19 147 GLU A N 1
ATOM 1081 C CA . GLU A 1 147 ? -6.395 1.883 18.257 1.00 98.19 147 GLU A CA 1
ATOM 1082 C C . GLU A 1 147 ? -6.401 3.240 18.965 1.00 98.19 147 GLU A C 1
ATOM 1084 O O . GLU A 1 147 ? -7.471 3.750 19.273 1.00 98.19 147 GLU A O 1
ATOM 1089 N N . ALA A 1 148 ? -5.231 3.852 19.172 1.00 98.12 148 ALA A N 1
ATOM 1090 C CA . ALA A 1 148 ? -5.147 5.178 19.777 1.00 98.12 148 ALA A CA 1
ATOM 1091 C C . ALA A 1 148 ? -5.830 6.258 18.922 1.00 98.12 148 ALA A C 1
ATOM 1093 O O . ALA A 1 148 ? -6.498 7.119 19.474 1.00 98.12 148 ALA A O 1
ATOM 1094 N N . ILE A 1 149 ? -5.687 6.202 17.593 1.00 97.69 149 ILE A N 1
ATOM 1095 C CA . ILE A 1 149 ? -6.326 7.162 16.680 1.00 97.69 149 ILE A CA 1
ATOM 1096 C C . ILE A 1 149 ? -7.847 6.978 16.640 1.00 97.69 149 ILE A C 1
ATOM 1098 O O . ILE A 1 149 ? -8.567 7.965 16.595 1.00 97.69 149 ILE A O 1
ATOM 1102 N N . ASP A 1 150 ? -8.339 5.738 16.616 1.00 96.94 150 ASP A N 1
ATOM 1103 C CA . ASP A 1 150 ? -9.781 5.462 16.518 1.00 96.94 150 ASP A CA 1
ATOM 1104 C C . ASP A 1 150 ? -10.523 5.613 17.862 1.00 96.94 150 ASP A C 1
ATOM 1106 O O . ASP A 1 150 ? -11.753 5.558 17.890 1.00 96.94 150 ASP A O 1
ATOM 1110 N N . ALA A 1 151 ? -9.791 5.750 18.973 1.00 92.31 151 ALA A N 1
ATOM 1111 C CA . ALA A 1 151 ? -10.353 5.984 20.302 1.00 92.31 151 ALA A CA 1
ATOM 1112 C C . ALA A 1 151 ? -10.625 7.471 20.611 1.00 92.31 151 ALA A C 1
ATOM 1114 O O . ALA A 1 151 ? -11.348 7.743 21.574 1.00 92.31 151 ALA A O 1
ATOM 1115 N N . ASP A 1 152 ? -10.050 8.390 19.826 1.00 70.25 152 ASP A N 1
ATOM 1116 C CA . ASP A 1 152 ? -10.258 9.847 19.904 1.00 70.25 152 ASP A CA 1
ATOM 1117 C C . ASP A 1 152 ? -11.522 10.295 19.137 1.00 70.25 152 ASP A C 1
ATOM 1119 O O . ASP A 1 152 ? -12.240 11.187 19.654 1.00 70.25 152 ASP A O 1
#

Foldseek 3Di:
DQCVVQLDDVQLLCLLLCVQCNVVVRFFQAQLLVLLVVCCVDDPPVVVSVLLNVLVVVCCVLVLDHSNAGGDNNNQAARRRDRSNLLVVQQDDSSNNVDPVRVSSSLSSQLSVQPDDRPDALVVSLSSLCVSDVDPVSSVSSRVRSVVVVVD

pLDDT: mean 97.53, std 2.7, range [70.25, 98.88]

Secondary structure (DSSP, 8-state):
-HHHHH---HHHHHHHHHHHHTTTT----EEHHHHHHHHHHSSSSHHHHHHHHHHHHHHHHTTSS-TT-EE-TTS-BGGGTB-HHHHHHH--TT--TTSHHHHHHHHHHHHHHTT--TTS-TTTTHHHHHHH-S-HHHHHHHHHHHHHHHT-